Protein AF-A0AAV2AQ58-F1 (afdb_monomer)

Sequence (117 aa):
MIERKYDCFLVHVGTNNIQLDSVEVILQKYKLLIKEILQINPKAKVICSSLIPRGINYFKKDFWTTKDDIEILNHKIDSINNELKSLCSDHEALVFCSSSKSTWYGFSWIRWFTSES

Organism: NCBI:txid280406

Mean predicted aligned error: 9.41 Å

Radius of gyration: 16.15 Å; Cα contacts (8 Å, |Δi|>4): 113; chains: 1; bounding box: 39×29×39 Å

InterPro domains:
  IPR036514 SGNH hydrolase superfamily [G3DSA:3.40.50.1110] (1-105)

Secondary structure (DSSP, 8-state):
---S--SEEEE---GGGTTTS-HHHHHHHHHHHHHHHHHH-TT-EEEEEPPPPP---TT-TT----HHHHHHHHHHHHHHHHHHHHHHHT-TTEEEEPPPGGG-SS-----PPPPP-

Structure (mmCIF, N/CA/C/O backbone):
data_AF-A0AAV2AQ58-F1
#
_entry.id   AF-A0AAV2AQ58-F1
#
loop_
_atom_site.group_PDB
_atom_site.id
_atom_site.type_symbol
_atom_site.label_atom_id
_atom_site.label_alt_id
_atom_site.label_comp_id
_atom_site.label_asym_id
_atom_site.label_entity_id
_atom_site.label_seq_id
_atom_site.pdbx_PDB_ins_code
_atom_site.Cartn_x
_atom_site.Cartn_y
_atom_site.Cartn_z
_atom_site.occupancy
_atom_site.B_iso_or_equiv
_atom_site.auth_seq_id
_atom_site.auth_comp_id
_atom_site.auth_asym_id
_atom_site.auth_atom_id
_atom_site.pdbx_PDB_model_num
ATOM 1 N N . MET A 1 1 ? -11.525 20.765 15.168 1.00 47.88 1 MET A N 1
ATOM 2 C CA . MET A 1 1 ? -11.574 19.287 15.178 1.00 47.88 1 MET A CA 1
ATOM 3 C C . MET A 1 1 ? -12.380 18.856 13.977 1.00 47.88 1 MET A C 1
ATOM 5 O O . MET A 1 1 ? -13.471 19.382 13.805 1.00 47.88 1 MET A O 1
ATOM 9 N N . ILE A 1 2 ? -11.851 17.971 13.132 1.00 53.81 2 ILE A N 1
ATOM 10 C CA . ILE A 1 2 ? -12.671 17.310 12.114 1.00 53.81 2 ILE A CA 1
ATOM 11 C C . ILE A 1 2 ? -13.577 16.361 12.902 1.00 53.81 2 ILE A C 1
ATOM 13 O O . ILE A 1 2 ? -13.165 15.266 13.273 1.00 53.81 2 ILE A O 1
ATOM 17 N N . GLU A 1 3 ? -14.766 16.839 13.275 1.00 52.06 3 GLU A N 1
ATOM 18 C CA . GLU A 1 3 ? -15.845 15.977 13.758 1.00 52.06 3 GLU A CA 1
ATOM 19 C C . GLU A 1 3 ? -16.029 14.816 12.780 1.00 52.06 3 GLU A C 1
ATOM 21 O O . GLU A 1 3 ? -15.723 14.962 11.598 1.00 52.06 3 GLU A O 1
ATOM 26 N N . ARG A 1 4 ? -16.499 13.673 13.292 1.00 65.25 4 ARG A N 1
ATOM 27 C CA . ARG A 1 4 ? -16.734 12.383 12.615 1.00 65.25 4 ARG A CA 1
ATOM 28 C C 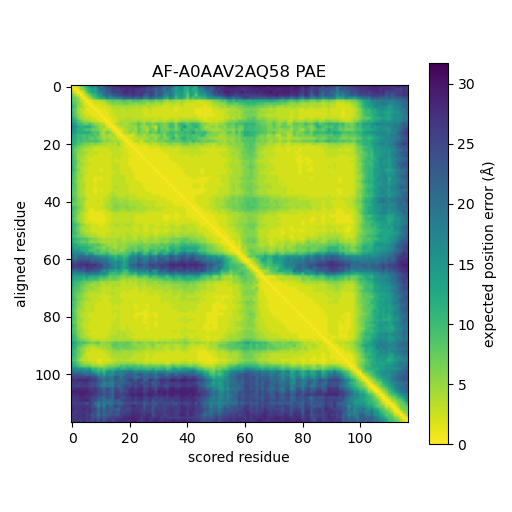. ARG A 1 4 ? -17.500 12.512 11.284 1.00 65.25 4 ARG A C 1
ATOM 30 O O . ARG A 1 4 ? -18.670 12.162 11.203 1.00 65.25 4 ARG A O 1
ATOM 37 N N . LYS A 1 5 ? -16.860 13.047 10.248 1.00 71.56 5 LYS A N 1
ATOM 38 C CA . LYS A 1 5 ? -17.526 13.441 9.002 1.00 71.56 5 LYS A CA 1
ATOM 39 C C . LYS A 1 5 ? -17.425 12.366 7.929 1.00 71.56 5 LYS A C 1
ATOM 41 O O . LYS A 1 5 ? -18.229 12.362 7.006 1.00 71.56 5 LYS A O 1
ATOM 46 N N . TYR A 1 6 ? -16.445 11.473 8.051 1.00 83.50 6 TYR A N 1
ATOM 47 C CA . TYR A 1 6 ? -16.168 10.448 7.055 1.00 83.50 6 TYR A CA 1
ATOM 48 C C . TYR A 1 6 ? -15.917 9.105 7.724 1.00 83.50 6 TYR A C 1
ATOM 50 O O . TYR A 1 6 ? -15.041 8.984 8.582 1.00 83.50 6 TYR A O 1
ATOM 58 N N . ASP A 1 7 ? -16.669 8.101 7.289 1.00 89.25 7 ASP A N 1
ATOM 59 C CA . ASP A 1 7 ? -16.529 6.715 7.734 1.00 89.25 7 ASP A CA 1
ATOM 60 C C . ASP A 1 7 ? -15.377 5.993 7.024 1.00 89.25 7 ASP A C 1
ATOM 62 O O . ASP A 1 7 ? -14.892 4.968 7.501 1.00 89.25 7 ASP A O 1
ATOM 66 N N . CYS A 1 8 ? -14.915 6.528 5.890 1.00 91.56 8 CYS A N 1
ATOM 67 C CA . CYS A 1 8 ? -13.899 5.902 5.058 1.00 91.56 8 CYS A CA 1
ATOM 68 C C . CYS A 1 8 ? -12.975 6.926 4.381 1.00 91.56 8 CYS A C 1
ATOM 70 O O . CYS A 1 8 ? -13.432 7.963 3.901 1.00 91.56 8 CYS A O 1
ATOM 72 N N . PHE A 1 9 ? -11.687 6.593 4.278 1.00 93.06 9 PHE A N 1
ATOM 73 C CA . PHE A 1 9 ? -10.672 7.351 3.540 1.00 93.06 9 PHE A CA 1
ATOM 74 C C . PHE A 1 9 ? -10.042 6.475 2.459 1.00 93.06 9 PHE A C 1
ATOM 76 O O . PHE A 1 9 ? -9.557 5.388 2.758 1.00 93.06 9 PHE A O 1
ATOM 83 N N . LEU A 1 10 ? -10.012 6.949 1.213 1.00 93.50 10 LEU A N 1
ATOM 84 C CA . LEU A 1 10 ? -9.292 6.294 0.119 1.00 93.50 10 LEU A CA 1
ATOM 85 C C . LEU A 1 10 ? -7.921 6.949 -0.065 1.00 93.50 10 LEU A C 1
ATOM 87 O O . LEU A 1 10 ? -7.830 8.133 -0.383 1.00 93.50 10 LEU A O 1
ATOM 91 N N . VAL A 1 11 ? -6.859 6.163 0.086 1.00 92.12 11 VAL A N 1
ATOM 92 C CA . VAL A 1 11 ? -5.475 6.592 -0.121 1.00 92.12 11 VAL A CA 1
ATOM 93 C C . VAL A 1 11 ? -4.982 6.049 -1.462 1.00 92.12 11 VAL A C 1
ATOM 95 O O . VAL A 1 11 ? -4.670 4.865 -1.596 1.00 92.12 11 VAL A O 1
ATOM 98 N N . HIS A 1 12 ? -4.906 6.933 -2.460 1.00 90.06 12 HIS A N 1
ATOM 99 C CA . HIS A 1 12 ? -4.357 6.655 -3.790 1.00 90.06 12 HIS A CA 1
ATOM 100 C C . HIS A 1 12 ? -3.262 7.680 -4.117 1.00 90.06 12 HIS A C 1
ATOM 102 O O . HIS A 1 12 ? -3.515 8.726 -4.710 1.00 90.06 12 HIS A O 1
ATOM 108 N N . VAL A 1 13 ? -2.041 7.408 -3.663 1.00 85.31 13 VAL A N 1
ATOM 109 C CA . VAL A 1 13 ? -0.878 8.304 -3.791 1.00 85.31 13 VAL A CA 1
ATOM 110 C C . VAL A 1 13 ? 0.367 7.487 -4.130 1.00 85.31 13 VAL A C 1
ATOM 112 O O . VAL A 1 13 ? 0.273 6.288 -4.309 1.00 85.31 13 VAL A O 1
ATOM 115 N N . GLY A 1 14 ? 1.542 8.109 -4.244 1.00 76.88 14 GLY A N 1
ATOM 116 C CA . GLY A 1 14 ? 2.822 7.391 -4.255 1.00 76.88 14 GLY A CA 1
ATOM 117 C C . GLY A 1 14 ? 3.442 7.161 -5.630 1.00 76.88 14 GLY A C 1
ATOM 118 O O . GLY A 1 14 ? 4.665 7.115 -5.716 1.00 76.88 14 GLY A O 1
ATOM 119 N N . THR A 1 15 ? 2.669 7.136 -6.724 1.00 71.25 15 THR A N 1
ATOM 120 C CA . THR A 1 15 ? 3.254 6.872 -8.054 1.00 71.25 15 THR A CA 1
ATOM 121 C C . THR A 1 15 ? 4.303 7.916 -8.460 1.00 71.25 15 THR A C 1
ATOM 123 O O . THR A 1 15 ? 5.340 7.574 -9.024 1.00 71.25 15 THR A O 1
ATOM 126 N N . ASN A 1 16 ? 4.091 9.189 -8.117 1.00 75.88 16 ASN A N 1
ATOM 127 C CA . ASN A 1 16 ? 5.013 10.286 -8.437 1.00 75.88 16 ASN A CA 1
ATOM 128 C C . ASN A 1 16 ? 6.355 10.210 -7.702 1.00 75.88 16 ASN A C 1
ATOM 130 O O . ASN A 1 16 ? 7.338 10.766 -8.184 1.00 75.88 16 ASN A O 1
ATOM 134 N N . ASN A 1 17 ? 6.411 9.509 -6.572 1.00 76.31 17 ASN A N 1
ATOM 135 C CA . ASN A 1 17 ? 7.594 9.446 -5.724 1.00 76.31 17 ASN A CA 1
ATOM 136 C C . ASN A 1 17 ? 8.475 8.219 -6.000 1.00 76.31 17 ASN A C 1
ATOM 138 O O . ASN A 1 17 ? 9.611 8.203 -5.549 1.00 76.31 17 ASN A O 1
ATOM 142 N N . ILE A 1 18 ? 8.014 7.233 -6.785 1.00 79.31 18 ILE A N 1
ATOM 143 C CA . ILE A 1 18 ? 8.728 5.953 -7.016 1.00 79.31 18 ILE A CA 1
ATOM 144 C C . ILE A 1 18 ? 10.131 6.145 -7.615 1.00 79.31 18 ILE A C 1
ATOM 146 O O . ILE A 1 18 ? 11.045 5.362 -7.350 1.00 79.31 18 ILE A O 1
ATOM 150 N N . GLN A 1 19 ? 10.307 7.178 -8.444 1.00 79.94 19 GLN A N 1
ATOM 151 C CA . GLN A 1 19 ? 11.605 7.484 -9.053 1.00 79.94 19 GLN A CA 1
ATOM 152 C C . GLN A 1 19 ? 12.621 8.014 -8.033 1.00 79.94 19 GLN A C 1
ATOM 154 O O . GLN A 1 19 ? 13.812 7.784 -8.203 1.00 79.94 19 GLN A O 1
ATOM 159 N N . LEU A 1 20 ? 12.156 8.715 -6.997 1.00 83.31 20 LEU A N 1
ATOM 160 C CA . LEU A 1 20 ? 13.006 9.454 -6.061 1.00 83.31 20 LEU A CA 1
ATOM 161 C C . LEU A 1 20 ? 13.202 8.706 -4.742 1.00 83.31 20 LEU A C 1
ATOM 163 O O . LEU A 1 20 ? 14.302 8.686 -4.201 1.00 83.31 20 LEU A O 1
ATOM 167 N N . ASP A 1 21 ? 12.141 8.083 -4.239 1.00 87.94 21 ASP A N 1
ATOM 168 C CA . ASP A 1 21 ? 12.126 7.445 -2.932 1.00 87.94 21 ASP A CA 1
ATOM 169 C C . ASP A 1 21 ? 12.392 5.933 -3.040 1.00 87.94 21 ASP A C 1
ATOM 171 O O . ASP A 1 21 ? 12.082 5.273 -4.043 1.00 87.94 21 ASP A O 1
ATOM 175 N N . SER A 1 22 ? 12.958 5.361 -1.974 1.00 90.25 22 SER A N 1
ATOM 176 C CA . SER A 1 22 ? 13.031 3.909 -1.810 1.00 90.25 22 SER A CA 1
ATOM 177 C C . SER A 1 22 ? 11.661 3.329 -1.430 1.00 90.25 22 SER A C 1
ATOM 179 O O . SER A 1 22 ? 10.755 4.053 -1.000 1.00 90.25 22 SER A O 1
ATOM 181 N N . VAL A 1 23 ? 11.508 2.009 -1.569 1.00 90.69 23 VAL A N 1
ATOM 182 C CA . VAL A 1 23 ? 10.283 1.294 -1.171 1.00 90.69 23 VAL A CA 1
ATOM 183 C C . VAL A 1 23 ? 9.986 1.538 0.312 1.00 90.69 23 VAL A C 1
ATOM 185 O O . VAL A 1 23 ? 8.857 1.859 0.677 1.00 90.69 23 VAL A O 1
ATOM 188 N N . GLU A 1 24 ? 11.014 1.488 1.157 1.00 92.56 24 GLU A N 1
ATOM 189 C CA . GLU A 1 24 ? 10.909 1.693 2.601 1.00 92.56 24 GLU A CA 1
ATOM 190 C C . GLU A 1 24 ? 10.417 3.104 2.931 1.00 92.56 24 GLU A C 1
ATOM 192 O O . GLU A 1 24 ? 9.505 3.262 3.740 1.00 92.56 24 GLU A O 1
ATOM 197 N N . VAL A 1 25 ? 10.972 4.134 2.280 1.00 93.00 25 VAL A N 1
ATOM 198 C CA . VAL A 1 25 ? 10.567 5.533 2.501 1.00 93.00 25 VAL A CA 1
ATOM 199 C C . VAL A 1 25 ? 9.099 5.739 2.129 1.00 93.00 25 VAL A C 1
ATOM 201 O O . VAL A 1 25 ? 8.356 6.380 2.876 1.00 93.00 25 VAL A O 1
ATOM 204 N N . ILE A 1 26 ? 8.652 5.165 1.010 1.00 92.12 26 ILE A N 1
ATOM 205 C CA . ILE A 1 26 ? 7.251 5.248 0.579 1.00 92.12 26 ILE A CA 1
ATOM 206 C C . ILE A 1 26 ? 6.339 4.561 1.601 1.00 92.12 26 ILE A C 1
ATOM 208 O O . ILE A 1 26 ? 5.343 5.148 2.027 1.00 92.12 26 ILE A O 1
ATOM 212 N N . LEU A 1 27 ? 6.693 3.357 2.053 1.00 92.69 27 LEU A N 1
ATOM 213 C CA . LEU A 1 27 ? 5.911 2.623 3.050 1.00 92.69 27 LEU A CA 1
ATOM 214 C C . LEU A 1 27 ? 5.842 3.356 4.394 1.00 92.69 27 LEU A C 1
ATOM 216 O O . LEU A 1 27 ? 4.788 3.364 5.029 1.00 92.69 27 LEU A O 1
ATOM 220 N N . GLN A 1 28 ? 6.921 4.019 4.819 1.00 94.25 28 GLN A N 1
ATOM 221 C CA . GLN A 1 28 ? 6.901 4.852 6.024 1.00 94.25 28 GLN A CA 1
ATOM 222 C C . GLN A 1 28 ? 5.935 6.032 5.883 1.00 94.25 28 GLN A C 1
ATOM 224 O O . GLN A 1 28 ? 5.156 6.292 6.799 1.00 94.25 28 GLN A O 1
ATOM 229 N N . LYS A 1 29 ? 5.908 6.701 4.723 1.00 93.75 29 LYS A N 1
ATOM 230 C CA . LYS A 1 29 ? 4.939 7.778 4.452 1.00 93.75 29 LYS A CA 1
ATOM 231 C C . LYS A 1 29 ? 3.495 7.273 4.516 1.00 93.75 29 LYS A C 1
ATOM 233 O O . LYS A 1 29 ? 2.653 7.936 5.115 1.00 93.75 29 LYS A O 1
ATOM 238 N N . TYR A 1 30 ? 3.218 6.083 3.976 1.00 94.00 30 TYR A N 1
ATOM 239 C CA . TYR A 1 30 ? 1.905 5.440 4.108 1.00 94.00 30 TYR A CA 1
ATOM 240 C C . TYR A 1 30 ? 1.537 5.173 5.570 1.00 94.00 30 TYR A C 1
ATOM 242 O O . TYR A 1 30 ? 0.450 5.548 6.004 1.00 94.00 30 TYR A O 1
ATOM 250 N N . LYS A 1 31 ? 2.445 4.570 6.345 1.00 94.38 31 LYS A N 1
ATOM 251 C CA . LYS A 1 31 ? 2.219 4.270 7.768 1.00 94.38 31 LYS A CA 1
ATOM 252 C C . LYS A 1 31 ? 1.941 5.535 8.581 1.00 94.38 31 LYS A C 1
ATOM 254 O O . LYS A 1 31 ? 1.027 5.535 9.402 1.00 94.38 31 LYS A O 1
ATOM 259 N N . LEU A 1 32 ? 2.692 6.610 8.334 1.00 95.38 32 LEU A N 1
ATOM 260 C CA . LEU A 1 32 ? 2.480 7.903 8.987 1.00 95.38 32 LEU A CA 1
ATOM 261 C C . LEU A 1 32 ? 1.110 8.495 8.637 1.00 95.38 32 LEU A C 1
ATOM 263 O O . LEU A 1 32 ? 0.363 8.844 9.545 1.00 95.38 32 LEU A O 1
ATOM 267 N N . LEU A 1 33 ? 0.737 8.517 7.354 1.00 94.62 33 LEU A N 1
ATOM 268 C CA . LEU A 1 33 ? -0.565 9.025 6.917 1.00 94.62 33 LEU A CA 1
ATOM 269 C C . LEU A 1 33 ? -1.731 8.235 7.531 1.00 94.62 33 LEU A C 1
ATOM 271 O O . LEU A 1 33 ? -2.679 8.820 8.048 1.00 94.62 33 LEU A O 1
ATOM 275 N N . ILE A 1 34 ? -1.656 6.902 7.506 1.00 94.44 34 ILE A N 1
ATOM 276 C CA . ILE A 1 34 ? -2.675 6.027 8.104 1.00 94.44 34 ILE A CA 1
ATOM 277 C C . ILE A 1 34 ? -2.801 6.307 9.604 1.00 94.44 34 ILE A C 1
ATOM 279 O O . ILE A 1 34 ? -3.912 6.441 10.118 1.00 94.44 34 ILE A O 1
ATOM 283 N N . LYS A 1 35 ? -1.667 6.433 10.302 1.00 94.88 35 LYS A N 1
ATOM 284 C CA . LYS A 1 35 ? -1.637 6.756 11.729 1.00 94.88 35 LYS A CA 1
ATOM 285 C C . LYS A 1 35 ? -2.323 8.090 12.010 1.00 94.88 35 LYS A C 1
ATOM 287 O O . LYS A 1 35 ? -3.136 8.153 12.924 1.00 94.88 35 LYS A O 1
ATOM 292 N N . GLU A 1 36 ? -2.034 9.130 11.236 1.00 94.50 36 GLU A N 1
ATOM 293 C CA . GLU A 1 36 ? -2.662 10.446 11.402 1.00 94.50 36 GLU A CA 1
ATOM 294 C C . GLU A 1 36 ? -4.177 10.394 11.159 1.00 94.50 36 GLU A C 1
ATOM 296 O O . GLU A 1 36 ? -4.947 10.922 11.963 1.00 94.50 36 GLU A O 1
ATOM 301 N N . ILE A 1 37 ? -4.625 9.691 10.111 1.00 92.75 37 ILE A N 1
ATOM 302 C CA . ILE A 1 37 ? -6.056 9.496 9.827 1.00 92.75 37 ILE A CA 1
ATOM 303 C C . ILE A 1 37 ? -6.752 8.826 11.016 1.00 92.75 37 ILE A C 1
ATOM 305 O O . ILE A 1 37 ? -7.782 9.315 11.482 1.00 92.75 37 ILE A O 1
ATOM 309 N N . LEU A 1 38 ? -6.183 7.736 11.537 1.00 91.81 38 LEU A N 1
ATOM 310 C CA . LEU A 1 38 ? -6.771 6.981 12.645 1.00 91.81 38 LEU A CA 1
ATOM 311 C C . LEU A 1 38 ? -6.658 7.709 13.991 1.00 91.81 38 LEU A C 1
ATOM 313 O O . LEU A 1 38 ? -7.504 7.513 14.857 1.00 91.81 38 LEU A O 1
ATOM 317 N N . GLN A 1 39 ? -5.667 8.582 14.180 1.00 93.19 39 GLN A N 1
ATOM 318 C CA . GLN A 1 39 ? -5.603 9.463 15.351 1.00 93.19 39 GLN A CA 1
ATOM 319 C C . GLN A 1 39 ? -6.737 10.492 15.350 1.00 93.19 39 GLN A C 1
ATOM 321 O O . GLN A 1 39 ? -7.299 10.788 16.403 1.00 93.19 39 GLN A O 1
ATOM 326 N N . ILE A 1 40 ? -7.088 11.021 14.175 1.00 90.62 40 ILE A N 1
ATOM 327 C CA . ILE A 1 40 ? -8.177 11.992 14.019 1.00 90.62 40 ILE A CA 1
ATOM 328 C C . ILE A 1 40 ? -9.542 11.295 14.086 1.00 90.62 40 ILE A C 1
ATOM 330 O O . ILE A 1 40 ? -10.459 11.793 14.740 1.00 90.62 40 ILE A O 1
ATOM 334 N N . ASN A 1 41 ? -9.688 10.142 13.428 1.00 91.25 41 ASN A N 1
ATOM 335 C CA . ASN A 1 41 ? -10.908 9.342 13.445 1.00 91.25 41 ASN A CA 1
ATOM 336 C C . ASN A 1 41 ? -10.602 7.845 13.651 1.00 91.25 41 ASN A C 1
ATOM 338 O O . ASN A 1 41 ? -10.504 7.098 12.675 1.00 91.25 41 ASN A O 1
ATOM 342 N N . PRO A 1 42 ? -10.550 7.374 14.912 1.00 91.38 42 PRO A N 1
ATOM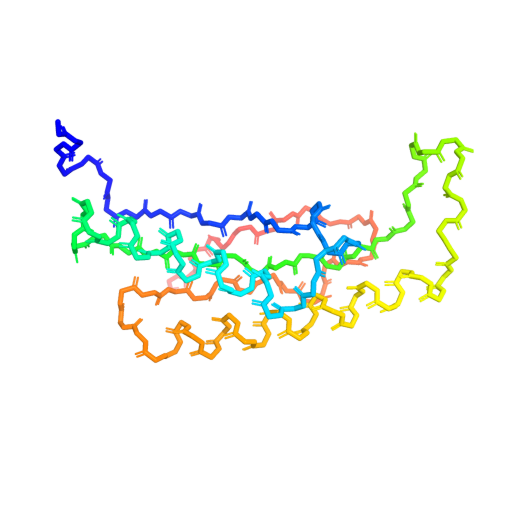 343 C CA . PRO A 1 42 ? -10.234 5.977 15.232 1.00 91.38 42 PRO A CA 1
ATOM 344 C C . PRO A 1 42 ? -11.233 4.945 14.700 1.00 91.38 42 PRO A C 1
ATOM 346 O O . PRO A 1 42 ? -10.945 3.753 14.715 1.00 91.38 42 PRO A O 1
ATOM 349 N N . LYS A 1 43 ? -12.427 5.380 14.277 1.00 91.19 43 LYS A N 1
ATOM 350 C CA . LYS A 1 43 ? -13.483 4.499 13.758 1.00 91.19 43 LYS A CA 1
ATOM 351 C C . LYS A 1 43 ? -13.524 4.438 12.232 1.00 91.19 43 LYS A C 1
ATOM 353 O O . LYS A 1 43 ? -14.300 3.654 11.695 1.00 91.19 43 LYS A O 1
ATOM 358 N N . ALA A 1 44 ? -12.741 5.266 11.541 1.00 91.69 44 ALA A N 1
ATOM 359 C CA . ALA A 1 44 ? -12.728 5.263 10.088 1.00 91.69 44 ALA A CA 1
ATOM 360 C C . ALA A 1 44 ? -12.080 3.990 9.535 1.00 91.69 44 ALA A C 1
ATOM 362 O O . ALA A 1 44 ? -11.123 3.460 10.101 1.00 91.69 44 ALA A O 1
ATOM 363 N N . LYS A 1 45 ? -12.561 3.546 8.374 1.00 94.69 45 LYS A N 1
ATOM 364 C CA . LYS A 1 45 ? -11.840 2.598 7.526 1.00 94.69 45 LYS A CA 1
ATOM 365 C C . LYS A 1 45 ? -10.873 3.352 6.615 1.00 94.69 45 LYS A C 1
ATOM 367 O O . LYS A 1 45 ? -11.184 4.438 6.125 1.00 94.69 45 LYS A O 1
ATOM 372 N N . VAL A 1 46 ? -9.702 2.779 6.364 1.00 95.69 46 VAL A N 1
ATOM 373 C CA . VAL A 1 46 ? -8.722 3.342 5.428 1.00 95.69 46 VAL A CA 1
ATOM 374 C C . VAL A 1 46 ? -8.478 2.344 4.308 1.00 95.69 46 VAL A C 1
ATOM 376 O O . VAL A 1 46 ? -7.944 1.259 4.524 1.00 95.69 46 VAL A O 1
ATOM 379 N N . ILE A 1 47 ? -8.875 2.718 3.097 1.00 95.12 47 ILE A N 1
ATOM 380 C CA . ILE A 1 47 ? -8.663 1.927 1.892 1.00 95.12 47 ILE A CA 1
ATOM 381 C C . ILE A 1 47 ? -7.331 2.347 1.275 1.00 95.12 47 ILE A C 1
ATOM 383 O O . ILE A 1 47 ? -7.192 3.463 0.776 1.00 95.12 47 ILE A O 1
ATOM 387 N N . CYS A 1 48 ? -6.359 1.444 1.268 1.00 94.19 48 CYS A N 1
ATOM 388 C CA . CYS A 1 48 ? -5.110 1.613 0.539 1.00 94.19 48 CYS A CA 1
ATOM 389 C C . CYS A 1 48 ? -5.295 1.070 -0.877 1.00 94.19 48 CYS A C 1
ATOM 391 O O . CYS A 1 48 ? -5.414 -0.139 -1.080 1.00 94.19 48 CYS A O 1
ATOM 393 N N . SER A 1 49 ? -5.334 1.961 -1.865 1.00 92.69 49 SER A N 1
ATOM 394 C CA . SER A 1 49 ? -5.354 1.552 -3.267 1.00 92.69 49 SER A CA 1
ATOM 395 C C . SER A 1 49 ? -3.978 1.050 -3.681 1.00 92.69 49 SER A C 1
ATOM 397 O O . SER A 1 49 ? -2.973 1.704 -3.403 1.00 92.69 49 SER A O 1
ATOM 399 N N . SER A 1 50 ? -3.937 -0.045 -4.439 1.00 91.25 50 SER A N 1
ATOM 400 C CA . SER A 1 50 ? -2.711 -0.471 -5.105 1.00 91.25 50 SER A CA 1
ATOM 401 C C . SER A 1 50 ? -2.211 0.618 -6.050 1.00 91.25 50 SER A C 1
ATOM 403 O O . SER A 1 50 ? -3.008 1.244 -6.761 1.00 91.25 50 SER A O 1
ATOM 405 N N . LEU A 1 51 ? -0.897 0.769 -6.110 1.00 89.94 51 LEU A N 1
ATOM 406 C CA . LEU A 1 51 ? -0.210 1.510 -7.148 1.00 89.94 51 LEU A CA 1
ATOM 407 C C . LEU A 1 51 ? -0.364 0.792 -8.482 1.00 89.94 51 LEU A C 1
ATOM 409 O O . LEU A 1 51 ? -0.311 -0.435 -8.569 1.00 89.94 51 LEU A O 1
ATOM 413 N N . ILE A 1 52 ? -0.543 1.590 -9.520 1.00 87.81 52 ILE A N 1
ATOM 414 C CA . ILE A 1 52 ? -0.785 1.114 -10.868 1.00 87.81 52 ILE A CA 1
ATOM 415 C C . 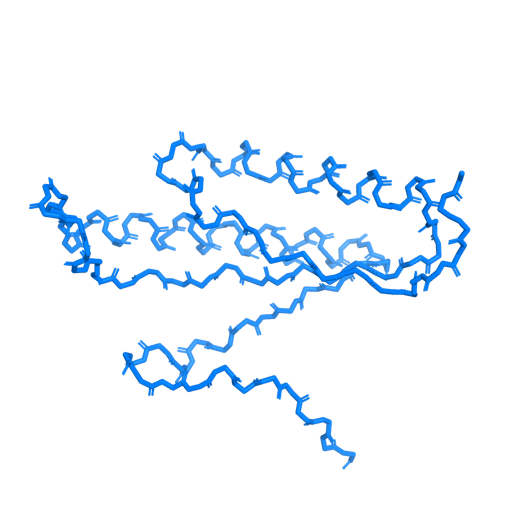ILE A 1 52 ? 0.552 1.066 -11.628 1.00 87.81 52 ILE A C 1
ATOM 417 O O . ILE A 1 52 ? 1.272 2.073 -11.591 1.00 87.81 52 ILE A O 1
ATOM 421 N N . PRO A 1 53 ? 0.885 -0.045 -12.322 1.00 85.31 53 PRO A N 1
ATOM 422 C CA . PRO A 1 53 ? 2.065 -0.123 -13.179 1.00 85.31 53 PRO A CA 1
ATOM 423 C C . PRO A 1 53 ? 2.121 1.025 -14.186 1.00 85.31 53 PRO A C 1
ATOM 425 O O . PRO A 1 53 ? 1.104 1.489 -14.697 1.00 85.31 53 PRO A O 1
ATOM 428 N N . ARG A 1 54 ? 3.327 1.499 -14.476 1.00 81.69 54 ARG A N 1
ATOM 429 C CA . ARG A 1 54 ? 3.573 2.574 -15.429 1.00 81.69 54 ARG A CA 1
ATOM 430 C C . ARG A 1 54 ? 3.813 2.013 -16.823 1.00 81.69 54 ARG A C 1
ATOM 432 O O . ARG A 1 54 ? 4.486 0.999 -16.997 1.00 81.69 54 ARG A O 1
ATOM 439 N N . GLY A 1 55 ? 3.272 2.724 -17.806 1.00 81.19 55 GLY A N 1
ATOM 440 C CA . GLY A 1 55 ? 3.652 2.616 -19.210 1.00 81.19 55 GLY A CA 1
ATOM 441 C C . GLY A 1 55 ? 4.572 3.763 -19.626 1.00 81.19 55 GLY A C 1
ATOM 442 O O . GLY A 1 55 ? 4.975 4.595 -18.807 1.00 81.19 55 GLY A O 1
ATOM 443 N N . ILE A 1 56 ? 4.875 3.822 -20.922 1.00 77.50 56 ILE A N 1
ATOM 444 C CA . ILE A 1 56 ? 5.678 4.899 -21.507 1.00 77.50 56 ILE A CA 1
ATOM 445 C C . ILE A 1 56 ? 4.955 6.238 -21.316 1.00 77.50 56 ILE A C 1
ATOM 447 O O . ILE A 1 56 ? 3.770 6.372 -21.623 1.00 77.50 56 ILE A O 1
ATOM 451 N N . ASN A 1 57 ? 5.678 7.237 -20.809 1.00 73.75 57 ASN A N 1
ATOM 452 C CA . ASN A 1 57 ? 5.171 8.596 -20.669 1.00 73.75 57 ASN A CA 1
ATOM 453 C C . ASN A 1 57 ? 5.615 9.453 -21.861 1.00 73.75 57 ASN A C 1
ATOM 455 O O . ASN A 1 57 ? 6.775 9.843 -21.944 1.00 73.75 57 ASN A O 1
ATOM 459 N N . TYR A 1 58 ? 4.674 9.790 -22.743 1.00 73.25 58 TYR A N 1
ATOM 460 C CA . TYR A 1 58 ? 4.930 10.592 -23.946 1.00 73.25 58 TYR A CA 1
ATOM 461 C C . TYR A 1 58 ? 4.908 12.113 -23.713 1.00 73.25 58 TYR A C 1
ATOM 463 O O . TYR A 1 58 ? 5.182 12.879 -24.632 1.00 73.25 58 TYR A O 1
ATOM 471 N N . PHE A 1 59 ? 4.583 12.577 -22.501 1.00 73.00 59 PHE A N 1
ATOM 472 C CA . PHE A 1 59 ? 4.439 14.006 -22.197 1.00 73.00 59 PHE A CA 1
ATOM 473 C C . PHE A 1 59 ? 5.745 14.685 -21.765 1.00 73.00 59 PHE A C 1
ATOM 475 O O . PHE A 1 59 ? 5.806 15.913 -21.715 1.00 73.00 59 PHE A O 1
ATOM 482 N N . LYS A 1 60 ? 6.800 13.925 -21.447 1.00 64.25 60 LYS A N 1
ATOM 483 C CA . LYS A 1 60 ? 8.107 14.493 -21.099 1.00 64.25 60 LYS A CA 1
ATOM 484 C C . LYS A 1 60 ? 9.024 14.485 -22.322 1.00 64.25 60 LYS A C 1
ATOM 486 O O . LYS A 1 60 ? 9.539 13.436 -22.688 1.00 64.25 60 LYS A O 1
ATOM 491 N N . LYS A 1 61 ? 9.266 15.668 -22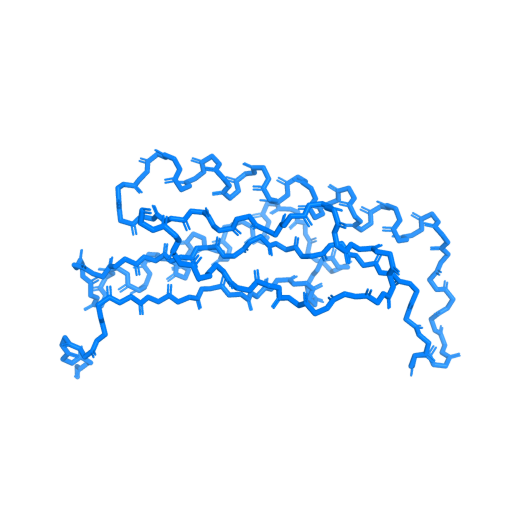.901 1.00 56.94 61 LYS A N 1
ATOM 492 C CA . LYS A 1 61 ? 10.165 15.868 -24.057 1.00 56.94 61 LYS A CA 1
ATOM 493 C C . LYS A 1 61 ? 11.597 15.353 -23.838 1.00 56.94 61 LYS A C 1
ATOM 495 O O . LYS A 1 61 ? 12.221 14.946 -24.808 1.00 56.94 61 LYS A O 1
ATOM 500 N N . ASP A 1 62 ? 12.063 15.306 -22.585 1.00 58.38 62 ASP A N 1
ATOM 501 C CA . ASP A 1 62 ? 13.463 14.998 -22.249 1.00 58.38 62 ASP A CA 1
ATOM 502 C C . ASP A 1 62 ? 13.652 13.711 -21.422 1.00 58.38 62 ASP A C 1
ATOM 504 O O . ASP A 1 62 ? 14.765 13.396 -21.011 1.00 58.38 62 ASP A O 1
ATOM 508 N N . PHE A 1 63 ? 12.586 12.945 -21.155 1.00 55.47 63 PHE A N 1
ATOM 509 C CA . PHE A 1 63 ? 12.696 11.663 -20.447 1.00 55.47 63 PHE A CA 1
ATOM 510 C C . PHE A 1 63 ? 12.510 10.511 -21.430 1.00 55.47 63 PHE A C 1
ATOM 512 O O . PHE A 1 63 ? 11.408 9.985 -21.594 1.00 55.47 63 PHE A O 1
ATOM 519 N N . TRP A 1 64 ? 13.611 10.063 -22.025 1.00 54.91 64 TRP A N 1
ATOM 520 C CA . TRP 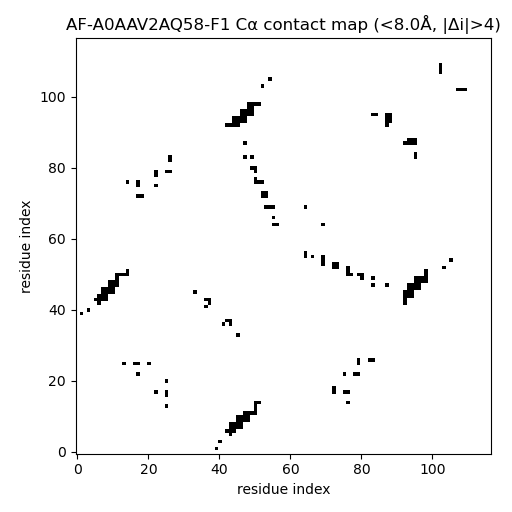A 1 64 ? 13.691 8.725 -22.605 1.00 54.91 64 TRP A CA 1
ATOM 521 C C . TRP A 1 64 ? 13.674 7.717 -21.453 1.00 54.91 64 TRP A C 1
ATOM 523 O O . TRP A 1 64 ? 14.712 7.231 -21.025 1.00 54.91 64 TRP A O 1
ATOM 533 N N . THR A 1 65 ? 12.493 7.466 -20.883 1.00 62.06 65 THR A N 1
ATOM 534 C CA . THR A 1 65 ? 12.338 6.376 -19.914 1.00 62.06 65 THR A CA 1
ATOM 535 C C . THR A 1 65 ? 12.458 5.101 -20.730 1.00 62.06 65 THR A C 1
ATOM 537 O O . THR A 1 65 ? 11.580 4.814 -21.549 1.00 62.06 65 THR A O 1
ATOM 540 N N . THR A 1 66 ? 13.578 4.397 -20.594 1.00 70.31 66 THR A N 1
ATOM 541 C CA . THR A 1 66 ? 13.788 3.157 -21.337 1.00 70.31 66 THR A CA 1
ATOM 542 C C . THR A 1 66 ? 12.773 2.111 -20.874 1.00 70.31 66 THR A C 1
ATOM 544 O O . THR A 1 66 ? 12.157 2.232 -19.810 1.00 70.31 66 THR A O 1
ATOM 547 N N . LYS A 1 67 ? 12.562 1.072 -21.686 1.00 74.50 67 LYS A N 1
ATOM 548 C CA . LYS A 1 67 ? 11.719 -0.060 -21.282 1.00 74.50 67 LYS A CA 1
ATOM 549 C C . LYS A 1 67 ? 12.213 -0.661 -19.955 1.00 74.50 67 LYS A C 1
ATOM 551 O O . LYS A 1 67 ? 11.389 -0.972 -19.099 1.00 74.50 67 LYS A O 1
ATOM 556 N N . ASP A 1 68 ? 13.529 -0.709 -19.773 1.00 79.12 68 ASP A N 1
ATOM 557 C CA . ASP A 1 68 ? 14.189 -1.228 -18.575 1.00 79.12 68 ASP A CA 1
ATOM 558 C C . ASP A 1 68 ? 13.925 -0.331 -17.353 1.00 79.12 68 ASP A C 1
ATOM 560 O O . ASP A 1 68 ? 13.587 -0.822 -16.278 1.00 79.12 68 ASP A O 1
ATOM 564 N N . ASP A 1 69 ? 13.961 0.997 -17.517 1.00 81.00 69 ASP A N 1
ATOM 565 C CA . ASP A 1 69 ? 13.606 1.937 -16.443 1.00 81.00 69 ASP A CA 1
ATOM 566 C C . ASP A 1 69 ? 12.146 1.769 -15.995 1.00 81.00 69 ASP A C 1
ATOM 568 O O . ASP A 1 69 ? 11.833 1.844 -14.805 1.00 81.00 69 ASP A O 1
ATOM 572 N N . ILE A 1 70 ? 11.229 1.536 -16.942 1.00 83.38 70 ILE A N 1
ATOM 573 C CA . ILE A 1 70 ? 9.815 1.274 -16.639 1.00 83.38 70 ILE A CA 1
ATOM 574 C C . ILE A 1 70 ? 9.669 -0.035 -15.863 1.00 83.38 70 ILE A C 1
ATOM 576 O O . ILE A 1 70 ? 8.916 -0.087 -14.891 1.00 83.38 70 ILE A O 1
ATOM 580 N N . GLU A 1 71 ? 10.389 -1.079 -16.266 1.00 85.88 71 GLU A N 1
ATOM 581 C CA . GLU A 1 71 ? 10.373 -2.376 -15.595 1.00 85.88 71 GLU A CA 1
ATOM 582 C C . GLU A 1 71 ? 10.893 -2.272 -14.156 1.00 85.88 71 GLU A C 1
ATOM 584 O O . GLU A 1 71 ? 10.226 -2.737 -13.231 1.00 85.88 71 GLU A O 1
ATOM 589 N N . ILE A 1 72 ? 11.988 -1.540 -13.926 1.00 88.12 72 ILE A N 1
ATOM 590 C CA . ILE A 1 72 ? 12.507 -1.252 -12.578 1.00 88.12 72 ILE A CA 1
ATOM 591 C C . ILE A 1 72 ? 11.456 -0.531 -11.719 1.00 88.12 72 ILE A C 1
ATOM 593 O O . ILE A 1 72 ? 11.247 -0.880 -10.553 1.00 88.12 72 ILE A O 1
ATOM 597 N N . LEU A 1 73 ? 10.766 0.470 -12.277 1.00 87.38 73 LEU A N 1
ATOM 598 C CA . LEU A 1 73 ? 9.700 1.180 -11.562 1.00 87.38 73 LEU A CA 1
ATOM 599 C C . LEU A 1 73 ? 8.510 0.266 -11.254 1.00 87.38 73 LEU A C 1
ATOM 601 O O . LEU A 1 73 ? 7.946 0.352 -10.163 1.00 87.38 73 LEU A O 1
ATOM 605 N N . ASN A 1 74 ? 8.145 -0.616 -12.181 1.00 89.12 74 ASN A N 1
ATOM 606 C CA . ASN A 1 74 ? 7.051 -1.564 -12.004 1.00 89.12 74 ASN A CA 1
ATOM 607 C C . ASN A 1 74 ? 7.386 -2.645 -10.969 1.00 89.12 74 ASN A C 1
ATOM 609 O O . ASN A 1 74 ? 6.533 -2.972 -10.149 1.00 89.12 74 ASN A O 1
ATOM 613 N N . HIS A 1 75 ? 8.636 -3.107 -10.900 1.00 90.69 75 HIS A N 1
ATOM 614 C CA . HIS A 1 75 ? 9.092 -3.977 -9.815 1.00 90.69 75 HIS A CA 1
ATOM 615 C C . HIS A 1 75 ? 9.008 -3.291 -8.451 1.00 90.69 75 HIS A C 1
ATOM 617 O O . HIS A 1 75 ? 8.528 -3.889 -7.489 1.00 90.69 75 HIS A O 1
ATOM 623 N N . LYS A 1 76 ? 9.406 -2.014 -8.357 1.00 91.88 76 LYS A N 1
ATOM 624 C CA . LYS A 1 76 ? 9.214 -1.235 -7.123 1.00 91.88 76 LYS A CA 1
ATOM 625 C C . LYS A 1 76 ? 7.734 -1.118 -6.751 1.00 91.88 76 LYS A C 1
ATOM 627 O O . LYS A 1 76 ? 7.395 -1.262 -5.579 1.00 91.88 76 LYS A O 1
ATOM 632 N N . ILE A 1 77 ? 6.861 -0.861 -7.727 1.00 91.12 77 ILE A N 1
ATOM 633 C CA . ILE A 1 77 ? 5.402 -0.810 -7.537 1.00 91.12 77 ILE A CA 1
ATOM 634 C C . ILE A 1 77 ? 4.878 -2.125 -6.969 1.00 91.12 77 ILE A C 1
ATOM 636 O O . ILE A 1 77 ? 4.125 -2.100 -5.998 1.00 91.12 77 ILE A O 1
ATOM 640 N N . ASP A 1 78 ? 5.295 -3.256 -7.535 1.00 92.12 78 ASP A N 1
ATOM 641 C CA . ASP A 1 78 ? 4.888 -4.579 -7.068 1.00 92.12 78 ASP A CA 1
ATOM 642 C C . ASP A 1 78 ? 5.342 -4.828 -5.625 1.00 92.12 78 ASP A C 1
ATOM 644 O O . ASP A 1 78 ? 4.534 -5.255 -4.799 1.00 92.12 78 ASP A O 1
ATOM 648 N N . SER A 1 79 ? 6.588 -4.483 -5.285 1.00 93.56 79 SER A N 1
ATOM 649 C CA . SER A 1 79 ? 7.089 -4.575 -3.908 1.00 93.56 79 SER A CA 1
ATOM 650 C C . SER A 1 79 ? 6.266 -3.722 -2.940 1.00 93.56 79 SER A C 1
ATOM 652 O O . SER A 1 79 ? 5.828 -4.219 -1.906 1.00 93.56 79 SER A O 1
ATOM 654 N N . ILE A 1 80 ? 5.976 -2.463 -3.289 1.00 93.12 80 ILE A N 1
ATOM 655 C CA . ILE A 1 80 ? 5.148 -1.577 -2.454 1.00 93.12 80 ILE A CA 1
ATOM 656 C C . ILE A 1 80 ? 3.733 -2.145 -2.296 1.00 93.12 80 ILE A C 1
ATOM 658 O O . ILE A 1 80 ? 3.193 -2.153 -1.194 1.00 93.12 80 ILE A O 1
ATOM 662 N N . ASN A 1 81 ? 3.125 -2.636 -3.377 1.00 93.81 81 ASN A N 1
ATOM 663 C CA . ASN A 1 81 ? 1.782 -3.210 -3.347 1.00 93.81 81 ASN A CA 1
ATOM 664 C C . ASN A 1 81 ? 1.701 -4.456 -2.463 1.00 93.81 81 ASN A C 1
ATOM 666 O O . ASN A 1 81 ? 0.729 -4.607 -1.723 1.00 93.81 81 ASN A O 1
ATOM 670 N N . ASN A 1 82 ? 2.705 -5.331 -2.517 1.00 93.69 82 ASN A N 1
ATOM 671 C CA . ASN A 1 82 ? 2.768 -6.519 -1.670 1.00 93.69 82 ASN A CA 1
ATOM 672 C C . ASN A 1 82 ? 2.873 -6.142 -0.188 1.00 93.69 82 ASN A C 1
ATOM 674 O O . ASN A 1 82 ? 2.132 -6.675 0.638 1.00 93.69 82 ASN A O 1
ATOM 678 N N . GLU A 1 83 ? 3.723 -5.171 0.134 1.00 94.19 83 GLU A N 1
ATOM 679 C CA . GLU A 1 83 ? 3.894 -4.670 1.499 1.00 94.19 83 GLU A CA 1
ATOM 680 C C . GLU A 1 83 ? 2.638 -3.954 2.015 1.00 94.19 83 GLU A C 1
ATOM 682 O O . GLU A 1 83 ? 2.207 -4.186 3.143 1.00 94.19 83 GLU A O 1
ATOM 687 N N . LEU A 1 84 ? 1.978 -3.137 1.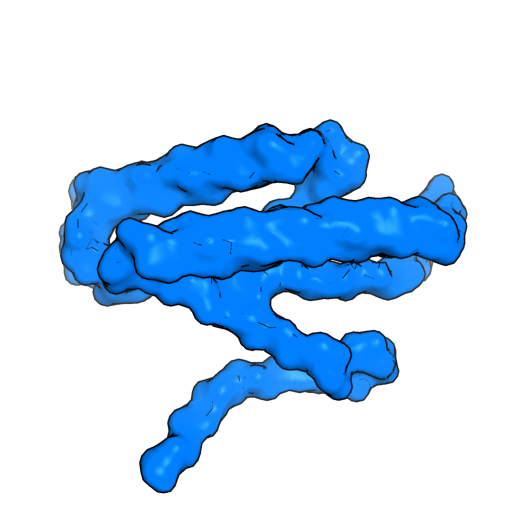186 1.00 93.12 84 LEU A N 1
ATOM 688 C CA . LEU A 1 84 ? 0.699 -2.509 1.540 1.00 93.12 84 LEU A CA 1
ATOM 689 C C . LEU A 1 84 ? -0.405 -3.545 1.755 1.00 93.12 84 LEU A C 1
ATOM 691 O O . LEU A 1 84 ? -1.216 -3.393 2.670 1.00 93.12 84 LEU A O 1
ATOM 695 N N . LYS A 1 85 ? -0.434 -4.605 0.942 1.00 94.25 85 LYS A N 1
ATOM 696 C CA . LYS A 1 85 ? -1.366 -5.717 1.122 1.00 94.25 85 LYS A CA 1
ATOM 697 C C . LYS A 1 85 ? -1.125 -6.430 2.452 1.00 94.25 85 LYS A C 1
ATOM 699 O O . LYS A 1 85 ? -2.097 -6.692 3.160 1.00 94.25 85 LYS A O 1
ATOM 704 N N . SER A 1 86 ? 0.134 -6.702 2.807 1.00 94.06 86 SER A N 1
ATOM 705 C CA . SER A 1 86 ? 0.487 -7.281 4.111 1.00 94.06 86 SER A CA 1
ATOM 706 C C . SER A 1 86 ? 0.047 -6.362 5.249 1.00 94.06 86 SER A C 1
ATOM 708 O O . SER A 1 86 ? -0.727 -6.776 6.103 1.00 94.06 86 SER A O 1
ATOM 710 N N . LEU A 1 87 ? 0.419 -5.079 5.186 1.00 92.50 87 LEU A N 1
ATOM 711 C CA . LEU A 1 87 ? 0.055 -4.070 6.184 1.00 92.50 87 LEU A CA 1
ATOM 712 C C . LEU A 1 87 ? -1.460 -3.994 6.422 1.00 92.50 87 LEU A C 1
ATOM 714 O O . LEU A 1 87 ? -1.900 -3.871 7.561 1.00 92.50 87 LEU A O 1
ATOM 718 N N . CYS A 1 88 ? -2.261 -4.049 5.355 1.00 93.00 88 CYS A N 1
ATOM 719 C CA . CYS A 1 88 ? -3.716 -4.012 5.484 1.00 93.00 88 CYS A CA 1
ATOM 720 C C . CYS A 1 88 ? -4.304 -5.321 6.022 1.00 93.00 88 CYS A C 1
ATOM 722 O O . CYS A 1 88 ? -5.377 -5.297 6.611 1.00 93.00 88 CYS A O 1
ATOM 724 N N . SER A 1 89 ? -3.627 -6.451 5.813 1.00 91.25 89 SER A N 1
ATOM 725 C CA . SER A 1 89 ? -4.072 -7.749 6.334 1.00 91.25 89 SER A CA 1
ATOM 726 C C . SER A 1 89 ? -3.887 -7.837 7.852 1.00 91.25 89 SER A C 1
ATOM 728 O O . SER A 1 89 ? -4.679 -8.488 8.527 1.00 91.25 89 SER A O 1
ATOM 730 N N . ASP A 1 90 ? -2.893 -7.125 8.389 1.00 88.75 90 ASP A N 1
ATOM 731 C CA . ASP A 1 90 ? -2.552 -7.130 9.816 1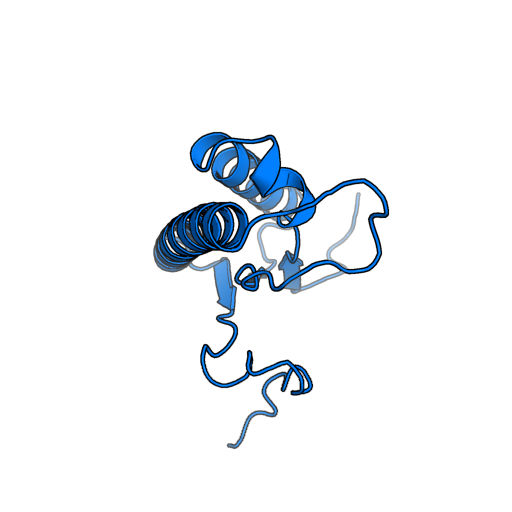.00 88.75 90 ASP A CA 1
ATOM 732 C C . ASP A 1 90 ? -3.412 -6.172 10.663 1.00 88.75 90 ASP A C 1
ATOM 734 O O . ASP A 1 90 ? -3.266 -6.124 11.886 1.00 88.75 90 ASP A O 1
ATOM 738 N N . HIS A 1 91 ? -4.296 -5.374 10.049 1.00 88.81 91 HIS A N 1
ATOM 739 C CA . HIS A 1 91 ? -5.009 -4.308 10.751 1.00 88.81 91 HIS A CA 1
ATOM 740 C C . HIS A 1 91 ? -6.464 -4.152 10.284 1.00 88.81 91 HIS A C 1
ATOM 742 O O . HIS A 1 91 ? -6.734 -3.677 9.187 1.00 88.81 91 HIS A O 1
ATOM 748 N N . GLU A 1 92 ? -7.427 -4.423 11.170 1.00 90.12 92 GLU A N 1
ATOM 749 C CA . GLU A 1 92 ? -8.867 -4.482 10.851 1.00 90.12 92 GLU A CA 1
ATOM 750 C C . GLU A 1 92 ? -9.453 -3.177 10.272 1.00 90.12 92 GLU A C 1
ATOM 752 O O . GLU A 1 92 ? -10.410 -3.186 9.493 1.00 90.12 92 GLU A O 1
ATOM 757 N N . ALA A 1 93 ? -8.907 -2.019 10.656 1.00 91.44 93 ALA A N 1
ATOM 758 C CA . ALA A 1 93 ? -9.337 -0.730 10.104 1.00 91.44 93 ALA A CA 1
ATOM 759 C C . ALA A 1 93 ? -8.881 -0.493 8.651 1.00 91.44 93 ALA A C 1
ATOM 761 O O . ALA A 1 93 ? -9.346 0.458 8.022 1.00 91.44 93 ALA A O 1
ATOM 762 N N . LEU A 1 94 ? -7.974 -1.316 8.123 1.00 95.12 94 LEU A N 1
ATOM 763 C CA . LEU A 1 94 ? -7.373 -1.131 6.809 1.00 95.12 94 LEU A CA 1
ATOM 764 C C . LEU A 1 94 ? -7.965 -2.104 5.793 1.00 95.12 94 LEU A C 1
ATOM 766 O O . LEU A 1 94 ? -8.295 -3.244 6.102 1.00 95.12 94 LEU A O 1
ATOM 770 N N . VAL A 1 95 ? -8.079 -1.643 4.553 1.00 94.56 95 VAL A N 1
ATOM 771 C CA . VAL A 1 95 ? -8.530 -2.458 3.424 1.00 94.56 95 VAL A CA 1
ATOM 772 C C . VAL A 1 95 ? -7.580 -2.232 2.261 1.00 94.56 95 VAL A C 1
ATOM 774 O O . VAL A 1 95 ? -7.377 -1.096 1.837 1.00 94.56 95 VAL A O 1
ATOM 777 N N . PHE A 1 96 ? -7.015 -3.303 1.707 1.00 93.75 96 PHE A N 1
ATOM 778 C CA . PHE A 1 96 ? -6.226 -3.204 0.483 1.00 93.75 96 PHE A CA 1
ATOM 779 C C . PHE A 1 96 ? -7.125 -3.375 -0.742 1.00 93.75 96 PHE A C 1
ATOM 781 O O . PHE A 1 96 ? -7.733 -4.428 -0.931 1.00 93.75 96 PHE A O 1
ATOM 788 N N . CYS A 1 97 ? -7.188 -2.352 -1.592 1.00 90.94 97 CYS A N 1
ATOM 789 C CA . CYS A 1 97 ? -7.922 -2.396 -2.852 1.00 90.94 97 CYS A CA 1
ATOM 790 C C . CYS A 1 97 ? -6.947 -2.658 -4.004 1.00 90.94 97 CYS A C 1
ATOM 792 O O . CYS A 1 97 ? -6.181 -1.778 -4.403 1.00 90.94 97 CYS A O 1
ATOM 794 N N . SER A 1 98 ? -6.962 -3.885 -4.527 1.00 83.56 98 SER A N 1
ATOM 795 C CA . SER A 1 98 ? -6.156 -4.272 -5.685 1.00 83.56 98 SER A CA 1
ATOM 796 C C . SER A 1 98 ? -6.764 -3.717 -6.972 1.00 83.56 98 SER A C 1
ATOM 798 O O . SER A 1 98 ? -7.939 -3.917 -7.265 1.00 83.56 98 SER A O 1
ATOM 800 N N . SER A 1 99 ? -5.925 -3.091 -7.792 1.00 69.75 99 SER A N 1
ATOM 801 C CA . SER A 1 99 ? -6.184 -2.963 -9.221 1.00 69.75 99 SER A CA 1
ATOM 802 C C . SER A 1 99 ? -5.978 -4.332 -9.872 1.00 69.75 99 SER A C 1
ATOM 804 O O . SER A 1 99 ? -5.020 -5.049 -9.562 1.00 69.75 99 SER A O 1
ATOM 806 N N . SER A 1 100 ? -6.909 -4.751 -10.725 1.00 57.31 100 SER A N 1
ATOM 807 C CA . SER A 1 100 ? -6.790 -6.010 -11.454 1.00 57.31 100 SER A CA 1
ATOM 808 C C . SER A 1 100 ? -5.662 -5.914 -12.484 1.00 57.31 100 SER A C 1
ATOM 810 O O . SER A 1 100 ? -5.667 -5.009 -13.319 1.00 57.31 100 SER A O 1
ATOM 812 N N . LYS A 1 101 ? -4.730 -6.880 -12.490 1.00 52.16 101 LYS A N 1
ATOM 813 C CA . LYS A 1 101 ? -3.664 -6.980 -13.513 1.00 52.16 101 LYS A CA 1
ATOM 814 C C . LYS A 1 101 ? -4.210 -7.072 -14.951 1.00 52.16 101 LYS A C 1
ATOM 816 O O . LYS A 1 101 ? -3.498 -6.754 -15.895 1.00 52.16 101 LYS A O 1
ATOM 821 N N . SER A 1 102 ? -5.467 -7.480 -15.126 1.00 45.09 102 SER A N 1
ATOM 822 C CA . SER A 1 102 ? -6.109 -7.734 -16.421 1.00 45.09 102 SER A CA 1
ATOM 823 C C . SER A 1 102 ? -6.478 -6.489 -17.240 1.00 45.09 102 SER A C 1
ATOM 825 O O . SER A 1 102 ? -6.930 -6.644 -18.369 1.00 45.09 102 SER A O 1
ATOM 827 N N . THR A 1 103 ? -6.277 -5.266 -16.737 1.00 45.22 103 THR A N 1
ATOM 828 C CA . THR A 1 103 ? -6.744 -4.041 -17.420 1.00 45.22 103 THR A CA 1
ATOM 829 C C . THR A 1 103 ? -5.637 -3.103 -17.915 1.00 45.22 103 THR A C 1
ATOM 831 O O . THR A 1 103 ? -5.942 -2.030 -18.425 1.00 45.22 103 THR A O 1
ATOM 834 N 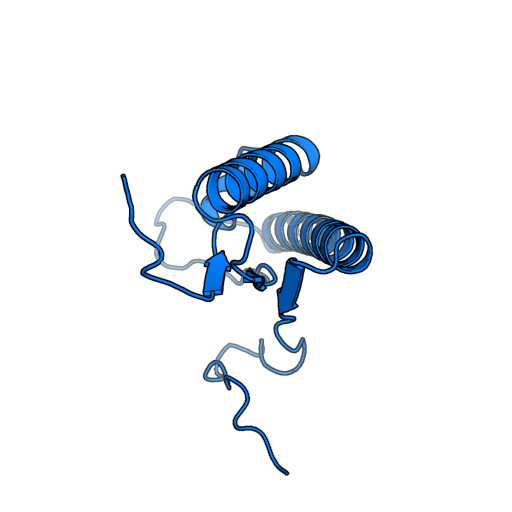N . TRP A 1 104 ? -4.356 -3.484 -17.844 1.00 46.28 104 TRP A N 1
ATOM 835 C CA . TRP A 1 104 ? -3.237 -2.637 -18.303 1.00 46.28 104 TRP A CA 1
ATOM 836 C C . TRP A 1 104 ? -2.719 -2.957 -19.715 1.00 46.28 104 TRP A C 1
ATOM 838 O O . TRP A 1 104 ? -1.520 -2.991 -19.960 1.00 46.28 104 TRP A O 1
ATOM 848 N N . TYR A 1 105 ? -3.628 -3.129 -20.679 1.00 42.59 105 TYR A N 1
ATOM 849 C CA . TYR A 1 105 ? -3.305 -3.138 -22.118 1.00 42.59 105 TYR A CA 1
ATOM 850 C C . TYR A 1 105 ? -3.593 -1.781 -22.779 1.00 42.59 105 TYR A C 1
ATOM 852 O O . TYR A 1 105 ? -4.243 -1.702 -23.816 1.00 42.59 105 TYR A O 1
ATOM 860 N N . GLY A 1 106 ? -3.151 -0.683 -22.160 1.00 41.59 106 GLY A N 1
ATOM 861 C CA . GLY A 1 106 ? -3.173 0.657 -22.767 1.00 41.59 106 GLY A CA 1
ATOM 862 C C . GLY A 1 106 ? -4.552 1.298 -22.988 1.00 41.59 106 GLY A C 1
ATOM 863 O O . GLY A 1 106 ? -4.614 2.501 -23.198 1.00 41.59 106 GLY A O 1
ATOM 864 N N . PHE A 1 107 ? -5.649 0.547 -22.885 1.00 39.06 107 PHE A N 1
ATOM 865 C CA . PHE A 1 107 ? -7.026 1.031 -22.959 1.00 39.06 107 PHE A CA 1
ATOM 866 C C . PHE A 1 107 ? -7.929 0.126 -22.120 1.00 39.06 107 PHE A C 1
ATOM 868 O O . PHE A 1 107 ? -8.416 -0.896 -22.591 1.00 39.06 107 PHE A O 1
ATOM 875 N N . SER A 1 108 ? -8.180 0.490 -20.867 1.00 34.78 108 SER A N 1
ATOM 876 C CA . SER A 1 108 ? -9.333 -0.035 -20.137 1.00 34.78 108 SER A CA 1
ATOM 877 C C . SER A 1 108 ? -9.637 0.874 -18.963 1.00 34.78 108 SER A C 1
ATOM 879 O O . SER A 1 108 ? -8.803 1.087 -18.085 1.00 34.78 108 SER A O 1
ATOM 881 N N . TRP A 1 109 ? -10.857 1.395 -18.958 1.00 35.91 109 TRP A N 1
ATOM 882 C CA . TRP A 1 109 ? -11.449 2.127 -17.851 1.00 35.91 109 TRP A CA 1
ATOM 883 C C . TRP A 1 109 ? -11.253 1.363 -16.540 1.00 35.91 109 TRP A C 1
ATOM 885 O O . TRP A 1 109 ? -11.430 0.143 -16.493 1.00 35.91 109 TRP A O 1
ATOM 895 N N . ILE A 1 110 ? -10.888 2.090 -15.482 1.00 40.53 110 ILE A N 1
ATOM 896 C CA . ILE A 1 110 ? -10.885 1.569 -14.116 1.00 40.53 110 ILE A CA 1
ATOM 897 C C . ILE A 1 110 ? -12.321 1.123 -13.818 1.00 40.53 110 ILE A C 1
ATOM 899 O O . ILE A 1 110 ? -13.199 1.956 -13.594 1.00 40.53 110 ILE A O 1
ATOM 903 N N . ARG A 1 111 ? -12.583 -0.188 -13.857 1.00 38.34 111 ARG A N 1
ATOM 904 C CA . ARG A 1 111 ? -13.825 -0.752 -13.327 1.00 38.34 111 ARG A CA 1
ATOM 905 C C . ARG A 1 111 ? -13.702 -0.769 -11.811 1.00 38.34 111 ARG A C 1
ATOM 907 O O . ARG A 1 111 ? -13.122 -1.681 -11.232 1.00 38.34 111 ARG A O 1
ATOM 914 N N . TRP A 1 112 ? -14.226 0.276 -11.184 1.00 39.81 112 TRP A N 1
ATOM 915 C CA . TRP A 1 112 ? -14.584 0.233 -9.774 1.00 39.81 112 TRP A CA 1
ATOM 916 C C . TRP A 1 112 ? -15.696 -0.806 -9.609 1.00 39.81 112 TRP A C 1
ATOM 918 O O . TRP A 1 112 ? -16.637 -0.821 -10.401 1.00 39.81 112 TRP A O 1
ATOM 928 N N . PHE A 1 113 ? -15.548 -1.701 -8.632 1.00 38.66 113 PHE A N 1
ATOM 929 C CA . PHE A 1 113 ? -16.531 -2.734 -8.315 1.00 38.66 113 PHE A CA 1
ATOM 930 C C . PHE A 1 113 ? -17.941 -2.129 -8.213 1.00 38.66 113 PHE A C 1
ATOM 932 O O . PHE A 1 113 ? -18.207 -1.324 -7.323 1.00 38.66 113 PHE A O 1
ATOM 939 N N . THR A 1 114 ? -18.854 -2.550 -9.087 1.00 37.31 114 THR A N 1
ATOM 940 C CA . THR A 1 114 ? -20.261 -2.673 -8.709 1.00 37.31 114 THR A CA 1
ATOM 941 C C . THR A 1 114 ? -20.383 -4.013 -8.004 1.00 37.31 114 THR A C 1
ATOM 943 O O . THR A 1 114 ? -20.007 -5.040 -8.567 1.00 37.31 114 THR A O 1
ATOM 946 N N . SER A 1 115 ? -20.828 -3.999 -6.752 1.00 34.31 115 SER A N 1
ATOM 947 C CA . SER A 1 115 ? -21.179 -5.214 -6.023 1.00 34.31 115 SER A CA 1
ATOM 948 C C . SER A 1 115 ? -22.245 -5.973 -6.809 1.00 34.31 115 SER A C 1
ATOM 950 O O . SER A 1 115 ? -23.343 -5.446 -6.995 1.00 34.31 115 SER A O 1
ATOM 952 N N . GLU A 1 116 ? -21.937 -7.182 -7.263 1.00 38.19 116 GLU A N 1
ATOM 953 C CA . GLU A 1 116 ? -22.980 -8.149 -7.591 1.00 38.19 116 GLU A CA 1
ATOM 954 C C . GLU A 1 116 ? -23.240 -8.979 -6.336 1.00 38.19 116 GLU A C 1
ATOM 956 O O . GLU A 1 116 ? -22.328 -9.592 -5.773 1.00 38.19 116 GLU A O 1
ATOM 961 N N . SER A 1 117 ? -24.476 -8.838 -5.863 1.00 38.62 117 SER A N 1
ATOM 962 C CA . SER A 1 117 ? -25.125 -9.572 -4.781 1.00 38.62 117 SER A CA 1
ATOM 963 C C . SER A 1 117 ? -25.293 -11.048 -5.118 1.00 38.62 117 SER A C 1
ATOM 965 O O . SER A 1 117 ? -25.562 -11.340 -6.305 1.00 38.62 117 SER A O 1
#

Solvent-accessible surface area (backbone atoms only — not comparable to full-atom values): 7324 Å² total; per-res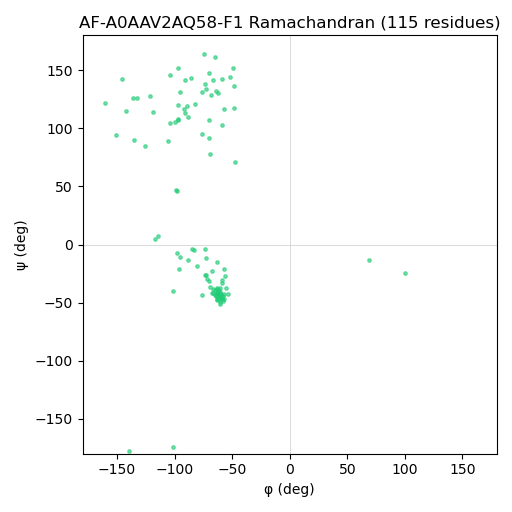idue (Å²): 128,79,62,96,78,61,66,63,45,81,46,79,72,64,76,87,44,60,87,80,47,54,64,66,58,52,52,50,53,51,53,52,51,54,50,55,52,37,71,68,37,75,81,33,36,38,34,42,44,45,63,75,77,69,74,89,64,87,85,49,93,85,54,85,70,46,74,65,56,40,50,56,52,33,52,49,39,51,54,45,37,53,50,48,42,51,56,22,70,78,31,93,52,34,39,60,43,76,72,69,84,90,46,79,76,91,72,55,81,86,79,71,84,73,86,81,130

pLDDT: mean 78.44, std 19.22, range [34.31, 95.69]

Foldseek 3Di:
DPPPPAQEAEDDDDLVCLVPDALVVSVVVVVVVVVVVCVVPVRHAYEYEQDDQDDDDPPDPPDPCDPVNSVVSRVSSVVSLVVLCVVQVVDVSYHYHYQDPVAPPVDDDRPDDDDDD

Nearest PDB structures (foldseek):
  5mal-assembly2_B  TM=6.558E-01  e=3.934E-02  Streptomyces rimosus
  4iyj-assembly1_B  TM=6.141E-01  e=8.031E-02  Bacteroides uniformis ATCC 8492
  4k7j-assembly1_A  TM=6.221E-01  e=1.440E-01  Neisseria meningitidis 4119
  4hyq-assembly1_A  TM=5.996E-01  e=1.992E-01  Streptomyces albidoflavus